Protein AF-A0A9X3YF99-F1 (afdb_monomer)

Radius of gyration: 20.3 Å; 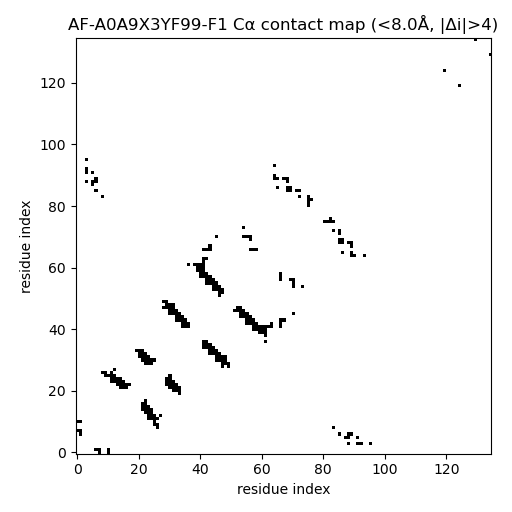Cα contacts (8 Å, |Δi|>4): 161; chains: 1; bounding box: 42×45×44 Å

pLDDT: mean 93.54, std 6.17, range [57.97, 9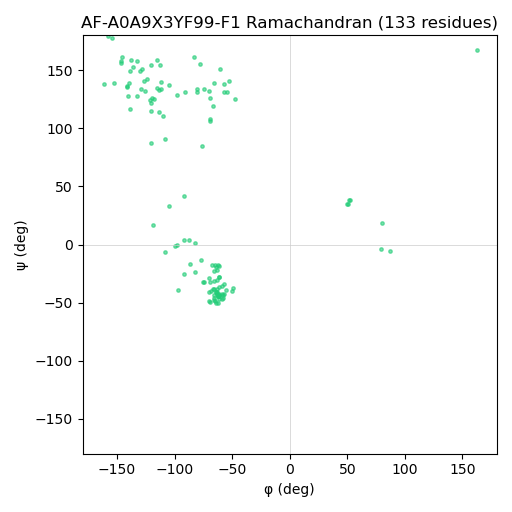8.69]

Nearest PDB structures (foldseek):
  3lgo-assembly1_A  TM=6.052E-01  e=2.379E-01  Saccharomyces cerevisiae
  2vt8-assembly2_B  TM=6.841E-01  e=1.467E+00  Homo sapiens
  6hxt-assembly1_A-2  TM=5.213E-01  e=3.532E+00  Homo sapiens
  7xr9-assembly1_B  TM=2.223E-01  e=4.833E+00  human intestinal bacterium PUE

Sequence (135 aa):
EPSVPQLAAARPNFAGYGEGWSLSDYRGQKLVWHTGGWPGMVSRVTLVPEHKLGIVVLTNQEVGAAFNAITMEALDAYLQAPATDWVAAYAAAVAKSQEKADEGWARHQAARDAKSTPSLPLARYAGGYRDAWYG

InterPro domains:
  IPR001466 Beta-lactamase-related [PF00144] (12-67)
  IPR012338 Beta-lactamase/transpeptidase-like [G3DSA:3.40.710.10] (2-85)
  IPR012338 Beta-lactamase/transpeptidase-like [SSF56601] (11-86)
  IPR050491 Beta-lactamase AmpC-like [PTHR46825] (11-128)

Mean predicted aligned error: 5.98 Å

Solvent-accessible surface area (backbone atoms only — not comparable to full-atom values): 8147 Å² total; per-residue (Å²): 130,64,94,42,72,72,44,52,82,68,59,48,92,48,78,51,74,56,100,87,29,41,36,35,32,52,92,86,42,58,37,46,29,46,74,46,79,52,97,57,25,31,36,35,42,38,33,27,72,95,74,76,41,76,48,77,38,79,44,83,41,78,52,68,50,55,49,50,21,55,50,50,49,53,48,30,65,73,68,72,45,81,90,67,67,38,62,61,29,35,48,52,45,52,54,60,62,51,73,50,41,66,62,51,49,52,50,53,62,69,69,50,67,87,82,68,68,74,96,59,62,70,75,76,76,54,73,90,75,72,43,98,86,84,88

Secondary structure (DSSP, 8-state):
--SSGGGGGG--S-EEEETTEEEEEETTEEEEEEEEEETTEEEEEEEEGGGTEEEEEE-SSS-HHHHHHHHHHHHHHHTTPPP--HHHHHHHHHHHHHTTHHHHHHHHHHHS-TT---SS-GGGT-S----TTT-

Foldseek 3Di:
DDPQVLCVQVDFPDWDDDPQWTWTDHPNFIKTKDKDDDVQWIKMWIARVVVRDIDIDIDRHRQPLVNVLVVVQVVCVVVVHDDGNSNVRSVVVVCVVVVCPVVVVVVVVVPDDPPDDPPDPPVVVDDDDDDPVPD

Organism: NCBI:txid83655

Structure (mmCIF, N/CA/C/O backbone):
data_AF-A0A9X3YF99-F1
#
_entry.id   AF-A0A9X3YF99-F1
#
loop_
_atom_site.group_PDB
_atom_site.id
_atom_site.type_symbol
_atom_site.label_atom_id
_atom_site.label_alt_id
_atom_site.label_comp_id
_atom_site.label_asym_id
_atom_site.label_entity_id
_atom_site.label_seq_id
_atom_site.pdbx_PDB_ins_code
_atom_site.Cartn_x
_atom_site.Cartn_y
_atom_site.Cartn_z
_atom_site.occupancy
_atom_site.B_iso_or_equiv
_atom_site.auth_seq_id
_atom_site.auth_comp_id
_atom_site.auth_asym_id
_atom_site.auth_atom_id
_atom_site.pdbx_PDB_model_num
ATOM 1 N N . GLU A 1 1 ? 9.795 10.510 8.481 1.00 72.12 1 GLU A N 1
ATOM 2 C CA . GLU A 1 1 ? 8.555 11.311 8.362 1.00 72.12 1 GLU A CA 1
ATOM 3 C C . GLU A 1 1 ? 8.002 11.160 6.955 1.00 72.12 1 GLU A C 1
ATOM 5 O O . GLU A 1 1 ? 8.812 10.952 6.053 1.00 72.12 1 GLU A O 1
ATOM 10 N N . PRO A 1 2 ? 6.672 11.171 6.752 1.00 81.88 2 PRO A N 1
ATOM 11 C CA . PRO A 1 2 ? 6.116 11.038 5.414 1.00 81.88 2 PRO A CA 1
ATOM 12 C C . PRO A 1 2 ? 6.497 12.251 4.567 1.00 81.88 2 PRO A C 1
ATOM 14 O O . PRO A 1 2 ? 6.456 13.389 5.025 1.00 81.88 2 PRO A O 1
ATOM 17 N N . SER A 1 3 ? 6.851 12.004 3.307 1.00 86.94 3 SER A N 1
ATOM 18 C CA . SER A 1 3 ? 7.183 13.069 2.359 1.00 86.94 3 SER A CA 1
ATOM 19 C C 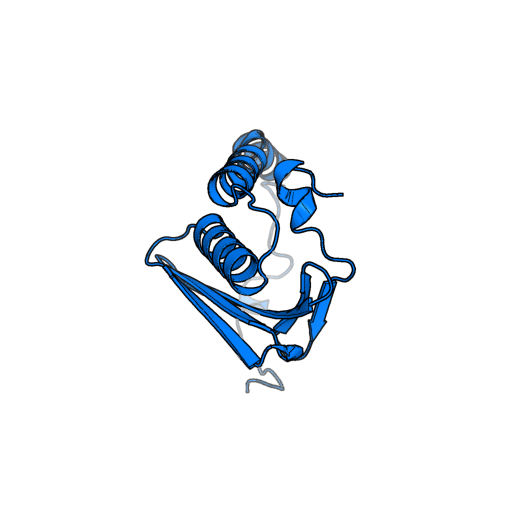. SER A 1 3 ? 5.960 13.926 1.996 1.00 86.94 3 SER A C 1
ATOM 21 O O . SER A 1 3 ? 6.123 15.031 1.485 1.00 86.94 3 SER A O 1
ATOM 23 N N . VAL A 1 4 ? 4.750 13.432 2.257 1.00 92.88 4 VAL A N 1
ATOM 24 C CA . VAL A 1 4 ? 3.466 14.112 2.055 1.00 92.88 4 VAL A CA 1
ATOM 25 C C . VAL A 1 4 ? 2.888 14.425 3.440 1.00 92.88 4 VAL A C 1
ATOM 27 O O . VAL A 1 4 ? 2.514 13.484 4.146 1.00 92.88 4 VAL A O 1
ATOM 30 N N . PRO A 1 5 ? 2.817 15.702 3.860 1.00 93.25 5 PRO A N 1
ATOM 31 C CA . PRO A 1 5 ? 2.379 16.074 5.210 1.00 93.25 5 PRO A CA 1
ATOM 32 C C . PRO A 1 5 ? 0.984 15.558 5.581 1.00 93.25 5 PRO A C 1
ATOM 34 O O . PRO A 1 5 ? 0.747 15.178 6.722 1.00 93.25 5 PRO A O 1
ATOM 37 N N . GLN A 1 6 ? 0.077 15.476 4.607 1.00 93.44 6 GLN A N 1
ATOM 38 C CA . GLN A 1 6 ? -1.295 15.001 4.786 1.00 93.44 6 GLN A CA 1
ATOM 39 C C . GLN A 1 6 ? -1.361 13.529 5.231 1.00 93.44 6 GLN A C 1
ATOM 41 O O . GLN A 1 6 ? -2.339 13.118 5.843 1.00 93.44 6 GLN A O 1
ATOM 46 N N . LEU A 1 7 ? -0.308 12.737 4.985 1.00 94.38 7 LEU A N 1
ATOM 47 C CA . LEU A 1 7 ? -0.212 11.345 5.439 1.00 94.38 7 LEU A CA 1
ATOM 48 C C . LEU A 1 7 ? 0.374 11.201 6.854 1.00 94.38 7 LEU A C 1
ATOM 50 O O . LEU A 1 7 ? 0.572 10.079 7.316 1.00 94.38 7 LEU A O 1
ATOM 54 N N . ALA A 1 8 ? 0.653 12.301 7.565 1.00 93.94 8 ALA A N 1
ATOM 55 C CA . ALA A 1 8 ? 1.217 12.259 8.917 1.00 93.94 8 ALA A CA 1
ATOM 56 C C . ALA A 1 8 ? 0.381 11.417 9.890 1.00 93.94 8 ALA A C 1
ATOM 58 O O . ALA A 1 8 ? 0.951 10.647 10.661 1.00 93.94 8 ALA A O 1
ATOM 59 N N . ALA A 1 9 ? -0.949 11.499 9.805 1.00 92.56 9 ALA A N 1
ATOM 60 C CA . ALA A 1 9 ? -1.859 10.729 10.654 1.00 92.56 9 ALA A CA 1
ATOM 61 C C . ALA A 1 9 ? -1.800 9.209 10.403 1.00 92.56 9 ALA A C 1
ATOM 63 O O . ALA A 1 9 ? -2.134 8.433 11.294 1.00 92.56 9 ALA A O 1
ATOM 64 N N . ALA A 1 10 ? -1.348 8.775 9.221 1.00 93.19 10 ALA A N 1
ATOM 65 C CA . ALA A 1 10 ? -1.166 7.363 8.876 1.00 93.19 10 ALA A CA 1
ATOM 66 C C . ALA A 1 10 ? 0.244 6.839 9.177 1.00 93.19 10 ALA A C 1
ATOM 68 O O . ALA A 1 10 ? 0.552 5.693 8.848 1.00 93.19 10 ALA A O 1
ATOM 69 N N . ARG A 1 11 ? 1.125 7.653 9.774 1.00 94.38 11 ARG A N 1
ATOM 70 C CA . ARG A 1 11 ? 2.471 7.209 10.136 1.00 94.38 11 ARG A CA 1
ATOM 71 C C . ARG A 1 11 ? 2.378 6.143 11.237 1.00 94.38 11 ARG A C 1
ATOM 73 O O . ARG A 1 11 ? 1.934 6.472 12.336 1.00 94.38 11 ARG A O 1
ATOM 80 N N . PRO A 1 12 ? 2.862 4.916 10.992 1.00 95.12 12 PRO A N 1
ATOM 81 C CA . PRO A 1 12 ? 2.893 3.905 12.031 1.00 95.12 12 PRO A CA 1
ATOM 82 C C . PRO A 1 12 ? 4.061 4.154 13.000 1.00 95.12 12 PRO A C 1
ATOM 84 O O . PRO A 1 12 ? 5.081 4.752 12.632 1.00 95.12 12 PRO A O 1
ATOM 87 N N . ASN A 1 13 ? 3.935 3.657 14.227 1.00 95.75 13 ASN A N 1
ATOM 88 C CA . ASN A 1 13 ? 5.033 3.558 15.186 1.00 95.75 13 ASN A CA 1
ATOM 89 C C . ASN A 1 13 ? 5.984 2.406 14.832 1.00 95.75 13 ASN A C 1
ATOM 91 O O . ASN A 1 13 ? 7.189 2.522 15.053 1.00 95.75 13 ASN A O 1
ATOM 95 N N . PHE A 1 14 ? 5.468 1.322 14.243 1.00 96.25 14 PHE A N 1
ATOM 96 C CA . PHE A 1 14 ? 6.275 0.226 13.706 1.00 96.25 14 PHE A CA 1
ATOM 97 C C . PHE A 1 14 ? 5.789 -0.245 12.331 1.00 96.25 14 PHE A C 1
ATOM 99 O O . PHE A 1 14 ? 4.609 -0.178 11.999 1.00 96.25 14 PHE A O 1
ATOM 106 N N . ALA A 1 15 ? 6.706 -0.786 11.533 1.00 96.31 15 ALA A N 1
ATOM 107 C CA . ALA A 1 15 ? 6.383 -1.459 10.282 1.00 96.31 15 ALA A CA 1
ATOM 108 C C . ALA A 1 15 ? 7.288 -2.684 10.114 1.00 96.31 15 ALA A C 1
ATOM 110 O O . ALA A 1 15 ? 8.488 -2.615 10.376 1.00 96.31 15 ALA A O 1
ATOM 111 N N . GLY A 1 16 ? 6.710 -3.798 9.682 1.00 97.75 16 GLY A N 1
ATOM 112 C CA . GLY A 1 16 ? 7.404 -5.060 9.471 1.00 97.75 16 GLY A CA 1
ATOM 113 C C . GLY A 1 16 ? 6.655 -5.968 8.504 1.00 97.75 16 GLY A C 1
ATOM 114 O O . GLY A 1 16 ? 5.590 -5.624 7.987 1.00 97.75 16 GLY A O 1
ATOM 115 N N . TYR A 1 17 ? 7.227 -7.139 8.256 1.00 98.12 17 TYR A N 1
ATOM 116 C CA . TYR A 1 17 ? 6.642 -8.160 7.397 1.00 98.12 17 TYR A CA 1
ATOM 117 C C . TYR A 1 17 ? 6.875 -9.536 8.019 1.00 98.12 17 TYR A C 1
ATOM 119 O O . TYR A 1 17 ? 7.957 -9.789 8.548 1.00 98.12 17 TYR A O 1
ATOM 127 N N . GLY A 1 18 ? 5.876 -10.413 7.979 1.00 96.38 18 GLY A N 1
ATOM 128 C CA . GLY A 1 18 ? 5.978 -11.758 8.542 1.00 96.38 18 GLY A CA 1
ATOM 129 C C . GLY A 1 18 ? 4.910 -12.689 7.987 1.00 96.38 18 GLY A C 1
ATOM 130 O O . GLY A 1 18 ? 3.767 -12.275 7.824 1.00 96.38 18 GLY A O 1
ATOM 131 N N . GLU A 1 19 ? 5.297 -13.929 7.677 1.00 95.81 19 GLU A N 1
ATOM 132 C CA . GLU A 1 19 ? 4.399 -14.985 7.172 1.00 95.81 19 GLU A CA 1
ATOM 133 C C . GLU A 1 19 ? 3.526 -14.558 5.975 1.00 95.81 19 GLU A C 1
ATOM 135 O O . GLU A 1 19 ? 2.368 -14.950 5.857 1.00 95.81 19 GLU A O 1
ATOM 140 N N . GLY A 1 20 ? 4.059 -13.707 5.091 1.00 96.75 20 GLY A N 1
ATOM 141 C CA . GLY A 1 20 ? 3.307 -13.198 3.940 1.00 96.75 20 GLY A CA 1
ATOM 142 C C . GLY A 1 20 ? 2.347 -12.048 4.264 1.00 96.75 20 GLY A C 1
ATOM 143 O O . GLY A 1 20 ? 1.440 -11.786 3.483 1.00 96.75 20 GLY A O 1
ATOM 144 N N . TRP A 1 21 ? 2.523 -11.355 5.392 1.00 98.38 21 TRP A N 1
ATOM 145 C CA . TRP A 1 21 ? 1.697 -10.218 5.802 1.00 98.38 21 TRP A CA 1
ATOM 146 C C . TRP A 1 21 ? 2.532 -8.990 6.126 1.00 98.38 21 TRP A C 1
ATOM 148 O O . TRP A 1 21 ? 3.564 -9.074 6.792 1.00 98.38 21 TRP A O 1
ATOM 158 N N . SER A 1 22 ? 2.028 -7.824 5.734 1.00 98.38 22 SER A N 1
ATOM 159 C CA . SER A 1 22 ? 2.483 -6.551 6.275 1.00 98.38 22 SER A CA 1
ATOM 160 C C . SER A 1 22 ? 1.936 -6.374 7.689 1.00 98.38 22 SER A C 1
ATOM 162 O O . SER A 1 22 ? 0.751 -6.588 7.953 1.00 98.38 22 SER A O 1
ATOM 164 N N . LEU A 1 23 ? 2.816 -5.964 8.598 1.00 98.44 23 LEU A N 1
ATOM 165 C CA . LEU A 1 23 ? 2.518 -5.713 10.001 1.00 98.44 23 LEU A CA 1
ATOM 166 C C . LEU A 1 23 ? 2.832 -4.251 10.303 1.00 98.44 23 LEU A C 1
ATOM 168 O O . LEU A 1 23 ? 3.944 -3.791 10.055 1.00 98.44 23 LEU A O 1
ATOM 172 N N . SER A 1 24 ? 1.872 -3.519 10.845 1.00 97.94 24 SER A N 1
ATOM 173 C CA . SER A 1 24 ? 2.071 -2.131 11.270 1.00 97.94 24 SER A CA 1
ATOM 174 C C . SER A 1 24 ? 1.078 -1.769 12.365 1.00 97.94 24 SER A C 1
ATOM 176 O O . SER A 1 24 ? 0.218 -2.580 12.701 1.00 97.94 24 SER A O 1
ATOM 178 N N . ASP A 1 25 ? 1.141 -0.556 12.900 1.00 97.19 25 ASP A N 1
ATOM 179 C CA . ASP A 1 25 ? 0.049 0.009 13.692 1.00 97.19 25 ASP A CA 1
ATOM 180 C C . ASP A 1 25 ? -0.581 1.231 13.025 1.00 97.19 25 ASP A C 1
ATOM 182 O O . ASP A 1 25 ? 0.012 1.886 12.170 1.00 97.19 25 ASP A O 1
ATOM 186 N N . TYR A 1 26 ? -1.806 1.530 13.433 1.00 96.94 26 TYR A N 1
ATOM 187 C CA . TYR A 1 26 ? -2.514 2.746 13.085 1.00 96.94 26 TYR A CA 1
ATOM 188 C C . TYR A 1 26 ? -3.249 3.255 14.318 1.00 96.94 26 TYR A C 1
ATOM 190 O O . TYR A 1 26 ? -4.104 2.561 14.867 1.00 96.94 26 TYR A O 1
ATOM 198 N N . ARG A 1 27 ? -2.873 4.450 14.793 1.00 94.06 27 ARG A N 1
ATOM 199 C CA . ARG A 1 27 ? -3.404 5.045 16.035 1.00 94.06 27 ARG A CA 1
ATOM 200 C C . ARG A 1 27 ? -3.311 4.086 17.238 1.00 94.06 27 ARG A C 1
ATOM 202 O O . ARG A 1 27 ? -4.221 4.009 18.058 1.00 94.06 27 ARG A O 1
ATOM 209 N N . GLY A 1 28 ? -2.211 3.333 17.320 1.00 94.50 28 GLY A N 1
ATOM 210 C CA . GLY A 1 28 ? -1.967 2.349 18.378 1.00 94.50 28 GLY A CA 1
ATOM 211 C C . GLY A 1 28 ? -2.685 1.006 18.202 1.00 94.50 28 GLY A C 1
ATOM 212 O O . GLY A 1 28 ? -2.443 0.104 18.997 1.00 94.50 28 GLY A O 1
ATOM 213 N N . GLN A 1 29 ? -3.519 0.841 17.169 1.00 96.69 29 GLN A N 1
ATOM 214 C CA . GLN A 1 29 ? -4.157 -0.437 16.841 1.00 96.69 29 GLN A CA 1
ATOM 215 C C . GLN A 1 29 ? -3.293 -1.232 15.871 1.00 96.69 29 GLN A C 1
ATOM 217 O O . GLN A 1 29 ? -2.850 -0.700 14.851 1.00 96.69 29 GLN A O 1
ATOM 222 N N . LYS A 1 30 ? -3.062 -2.512 16.163 1.00 97.69 30 LYS A N 1
ATOM 223 C CA . LYS A 1 30 ? -2.274 -3.380 15.292 1.00 97.69 30 LYS A CA 1
ATOM 224 C C . LYS A 1 30 ? -3.046 -3.672 14.007 1.00 97.69 30 LYS A C 1
ATOM 226 O O . LYS A 1 30 ? -4.205 -4.075 14.029 1.00 97.69 30 LYS A O 1
ATOM 231 N N . LEU A 1 31 ? -2.361 -3.526 12.881 1.00 98.38 31 LEU A N 1
ATOM 232 C CA . LEU A 1 31 ? -2.841 -3.890 11.559 1.00 98.38 31 LEU A CA 1
ATOM 233 C C . LEU A 1 31 ? -2.048 -5.083 11.022 1.00 98.38 31 LEU A C 1
ATOM 235 O O . LEU A 1 31 ? -0.815 -5.094 11.046 1.00 98.38 31 LEU A O 1
ATOM 239 N N . VAL A 1 32 ? -2.770 -6.057 10.473 1.00 98.56 32 VAL A N 1
ATOM 240 C CA . VAL A 1 32 ? -2.222 -7.165 9.679 1.00 98.56 32 VAL A CA 1
ATOM 241 C C . VAL A 1 32 ? -2.863 -7.089 8.303 1.00 98.56 32 VAL A C 1
ATOM 243 O O . VAL A 1 32 ? -4.081 -7.201 8.188 1.00 98.56 32 VAL A O 1
ATOM 246 N N . TRP A 1 33 ? -2.090 -6.826 7.256 1.00 98.44 33 TRP A N 1
ATOM 247 C CA . TRP A 1 33 ? -2.663 -6.522 5.947 1.00 98.44 33 TRP A CA 1
ATOM 248 C C . TRP A 1 33 ? -1.809 -7.031 4.795 1.00 98.44 33 TRP A C 1
ATOM 250 O O . TRP A 1 33 ? -0.617 -7.284 4.939 1.00 98.44 33 TRP A O 1
ATOM 260 N N . HIS A 1 34 ? -2.438 -7.200 3.640 1.00 98.38 34 HIS A N 1
ATOM 261 C CA . HIS A 1 34 ? -1.753 -7.546 2.403 1.00 98.38 34 HIS A CA 1
ATOM 262 C C . HIS A 1 34 ? -2.470 -6.904 1.220 1.00 98.38 34 HIS A C 1
ATOM 264 O O . HIS A 1 34 ? -3.663 -6.590 1.287 1.00 98.38 34 HIS A O 1
ATOM 270 N N . THR A 1 35 ? -1.733 -6.701 0.134 1.00 97.75 35 THR A N 1
ATOM 271 C CA . THR A 1 35 ? -2.278 -6.168 -1.119 1.00 97.75 35 THR A CA 1
ATOM 272 C C . THR A 1 35 ? -2.246 -7.231 -2.207 1.00 97.75 35 THR A C 1
ATOM 274 O O . THR A 1 35 ? -1.461 -8.174 -2.147 1.00 97.75 35 THR A O 1
ATOM 277 N N . GLY A 1 36 ? -3.133 -7.111 -3.183 1.00 96.38 36 GLY A N 1
ATOM 278 C CA . GLY A 1 36 ? -3.136 -7.928 -4.388 1.00 96.38 36 GLY A CA 1
ATOM 279 C C . GLY A 1 36 ? -3.079 -7.024 -5.607 1.00 96.38 36 GLY A C 1
ATOM 280 O O . GLY A 1 36 ? -3.685 -5.952 -5.613 1.00 96.38 36 GLY A O 1
ATOM 281 N N . GLY A 1 37 ? -2.347 -7.449 -6.630 1.00 95.12 37 GLY A N 1
ATOM 282 C CA . GLY A 1 37 ? -2.253 -6.732 -7.893 1.00 95.12 37 GLY A CA 1
ATOM 283 C C . GLY A 1 37 ? -2.258 -7.704 -9.059 1.00 95.12 37 GLY A C 1
ATOM 284 O O . GLY A 1 37 ? -1.471 -8.647 -9.090 1.00 95.12 37 GLY A O 1
ATOM 285 N N . TRP A 1 38 ? -3.150 -7.457 -10.009 1.00 91.94 38 TRP A N 1
ATOM 286 C CA . TRP A 1 38 ? -3.180 -8.098 -11.317 1.00 91.94 38 TRP A CA 1
ATOM 287 C C . TRP A 1 38 ? -3.518 -7.025 -12.358 1.00 91.94 38 TRP A C 1
ATOM 289 O O . TRP A 1 38 ? -4.228 -6.082 -12.008 1.00 91.94 38 TRP A O 1
ATOM 299 N N . PRO A 1 39 ? -3.052 -7.114 -13.615 1.00 91.94 39 PRO A N 1
ATOM 300 C CA . PRO A 1 39 ? -3.428 -6.135 -14.629 1.00 91.94 39 PRO A CA 1
ATOM 301 C C . PRO A 1 39 ? -4.944 -5.872 -14.663 1.00 91.94 39 PRO A C 1
ATOM 303 O O . PRO A 1 39 ? -5.754 -6.797 -14.762 1.00 91.94 39 PRO A O 1
ATOM 306 N N . GLY A 1 40 ? -5.321 -4.604 -14.528 1.00 91.56 40 GLY A N 1
ATOM 307 C CA . GLY A 1 40 ? -6.689 -4.101 -14.447 1.00 91.56 40 GLY A CA 1
ATOM 308 C C . GLY A 1 40 ? -7.318 -4.078 -13.048 1.00 91.56 40 GLY A C 1
ATOM 309 O O . GLY A 1 40 ? -8.432 -3.576 -12.916 1.00 91.56 40 GLY A O 1
ATOM 310 N N . MET A 1 41 ? -6.666 -4.597 -12.002 1.00 94.50 41 MET A N 1
ATOM 311 C CA . MET A 1 41 ? -7.252 -4.668 -10.659 1.00 94.50 41 MET A CA 1
ATOM 312 C C . MET A 1 41 ? -6.223 -4.652 -9.526 1.00 94.50 41 MET A C 1
ATOM 314 O O . MET A 1 41 ? -5.209 -5.350 -9.544 1.00 94.50 41 MET A O 1
ATOM 318 N N . VAL A 1 42 ? -6.543 -3.919 -8.464 1.00 96.81 42 VAL A N 1
ATOM 319 C CA . VAL A 1 42 ? -5.815 -4.006 -7.197 1.00 96.81 42 VAL A CA 1
ATOM 320 C C . VAL A 1 42 ? -6.765 -4.221 -6.026 1.00 96.81 42 VAL A C 1
ATOM 322 O O . VAL A 1 42 ? -7.930 -3.812 -6.046 1.00 96.81 42 VAL A O 1
ATOM 325 N N . SER A 1 43 ? -6.266 -4.880 -4.990 1.00 97.12 43 SER A N 1
ATOM 326 C CA . SER A 1 43 ? -7.023 -5.208 -3.789 1.00 97.12 43 SER A CA 1
ATOM 327 C C . SER A 1 43 ? -6.203 -4.993 -2.526 1.00 97.12 43 SER A C 1
ATOM 329 O O . SER A 1 43 ? -4.969 -4.985 -2.539 1.00 97.12 43 SER A O 1
ATOM 331 N N . ARG A 1 44 ? -6.908 -4.840 -1.408 1.00 98.06 44 ARG A N 1
ATOM 332 C CA . ARG A 1 44 ? -6.320 -4.826 -0.073 1.00 98.06 44 ARG A CA 1
ATOM 333 C C . ARG A 1 44 ? -7.224 -5.550 0.909 1.00 98.06 44 ARG A C 1
ATOM 335 O O . ARG A 1 44 ? -8.426 -5.305 0.947 1.00 98.06 44 ARG A O 1
ATOM 342 N N . V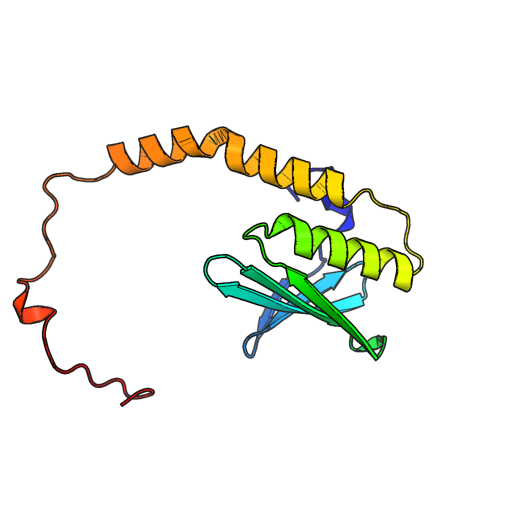AL A 1 45 ? -6.619 -6.388 1.741 1.00 98.56 45 VAL A N 1
ATOM 343 C CA . VAL A 1 45 ? -7.229 -6.935 2.954 1.00 98.56 45 VAL A CA 1
ATOM 344 C C . VAL A 1 45 ? -6.483 -6.380 4.161 1.00 98.56 45 VAL A C 1
ATOM 346 O O . VAL A 1 45 ? -5.254 -6.365 4.175 1.00 98.56 45 VAL A O 1
ATOM 349 N N . THR A 1 46 ? -7.220 -5.900 5.160 1.00 98.69 46 THR A N 1
ATOM 350 C CA . THR A 1 46 ? -6.686 -5.370 6.419 1.00 98.69 46 THR A CA 1
ATOM 351 C C . THR A 1 46 ? -7.454 -5.969 7.585 1.00 98.69 46 THR A C 1
ATOM 353 O O . THR A 1 46 ? -8.677 -5.895 7.625 1.00 98.69 46 THR A O 1
ATOM 356 N N . LEU A 1 47 ? -6.738 -6.539 8.544 1.00 98.62 47 LEU A N 1
ATOM 357 C CA . LEU A 1 47 ? -7.276 -7.093 9.778 1.00 98.62 47 LEU A CA 1
ATOM 358 C C . LEU A 1 47 ? -6.826 -6.228 10.955 1.00 98.62 47 LEU A C 1
ATOM 360 O O . LEU A 1 47 ? -5.663 -5.821 11.014 1.00 98.62 47 LEU A O 1
ATOM 364 N N . VAL A 1 48 ? -7.739 -6.002 11.897 1.00 98.31 48 VAL A N 1
ATOM 365 C CA . VAL A 1 48 ? -7.491 -5.334 13.181 1.00 98.31 48 VAL A CA 1
ATOM 366 C C . VAL A 1 48 ? -7.857 -6.326 14.294 1.00 98.31 48 VAL A C 1
ATOM 368 O O . VAL A 1 48 ? -9.022 -6.381 14.708 1.00 98.31 48 VAL A O 1
ATOM 371 N N . PRO A 1 49 ? -6.914 -7.191 14.721 1.00 97.81 49 PRO A N 1
ATOM 372 C CA . PRO A 1 49 ? -7.209 -8.336 15.584 1.00 97.81 49 PRO A CA 1
ATOM 373 C C . PRO A 1 49 ? -7.892 -7.965 16.903 1.00 97.81 49 PRO A C 1
ATOM 375 O O . PRO A 1 49 ? -8.870 -8.605 17.291 1.00 97.81 49 PRO A O 1
ATOM 378 N N . GLU A 1 50 ? -7.425 -6.901 17.556 1.00 97.38 50 GLU A N 1
ATOM 379 C CA . GLU A 1 50 ? -7.929 -6.397 18.839 1.00 97.38 50 GLU A CA 1
ATOM 380 C C . GLU A 1 50 ? -9.403 -5.979 18.750 1.00 97.38 50 GLU A C 1
ATOM 382 O O . GLU A 1 50 ? -10.151 -6.094 19.719 1.00 97.38 50 GLU A O 1
ATOM 387 N N . HIS A 1 51 ? -9.839 -5.568 17.559 1.00 97.25 51 HIS A N 1
ATOM 388 C CA . HIS A 1 51 ? -11.207 -5.153 17.276 1.00 97.25 51 HIS A CA 1
ATOM 389 C C . HIS A 1 51 ? -12.057 -6.237 16.606 1.00 97.25 51 HIS A C 1
ATOM 391 O O . HIS A 1 51 ? -13.230 -5.986 16.333 1.00 97.25 51 HIS A O 1
ATOM 397 N N . LYS A 1 52 ? -11.493 -7.423 16.321 1.00 97.62 52 LYS A N 1
ATOM 398 C CA . LYS A 1 52 ? -12.134 -8.476 15.508 1.00 97.62 52 LYS A CA 1
ATOM 399 C C . LYS A 1 52 ? -12.698 -7.932 14.184 1.00 97.62 52 LYS A C 1
ATOM 401 O O . LYS A 1 52 ? -13.738 -8.385 13.711 1.00 97.62 52 LYS A O 1
ATOM 406 N N . LEU A 1 53 ? -12.010 -6.951 13.599 1.00 98.12 53 LEU A N 1
ATOM 407 C CA . LEU A 1 53 ? -12.427 -6.256 12.384 1.00 98.12 53 LEU A CA 1
ATOM 4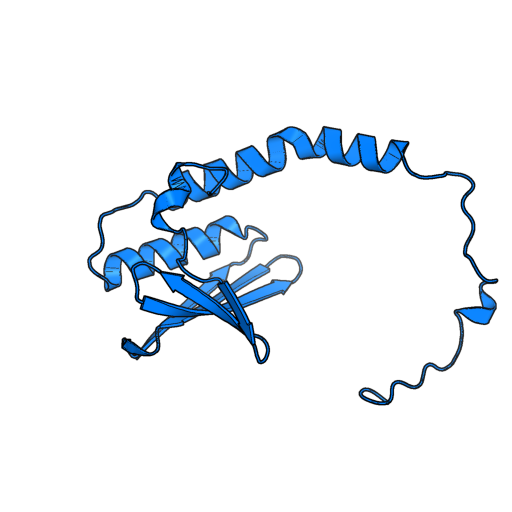08 C C . LEU A 1 53 ? -11.603 -6.736 11.188 1.00 98.12 53 LEU A C 1
ATOM 410 O O . LEU A 1 53 ? -10.381 -6.861 11.271 1.00 98.12 53 LEU A O 1
ATOM 414 N N . GLY A 1 54 ? -12.280 -6.946 10.060 1.00 98.25 54 GLY A N 1
ATOM 415 C CA . GLY A 1 54 ? -11.664 -7.140 8.753 1.00 98.25 54 GLY A CA 1
ATOM 416 C C . GLY A 1 54 ? -12.236 -6.148 7.745 1.00 98.25 54 GLY A C 1
ATOM 417 O O . GLY A 1 54 ? -13.450 -5.992 7.650 1.00 98.25 54 GLY A O 1
ATOM 418 N N . ILE A 1 55 ? -11.361 -5.492 6.990 1.00 98.50 55 ILE A N 1
ATOM 419 C CA . ILE A 1 55 ? -11.701 -4.581 5.897 1.00 98.50 55 ILE A CA 1
ATOM 420 C C . ILE A 1 55 ? -11.123 -5.167 4.612 1.00 98.50 55 ILE A C 1
ATOM 422 O O . ILE A 1 55 ? -9.920 -5.421 4.527 1.00 98.50 55 ILE A O 1
ATOM 426 N N . VAL A 1 56 ? -11.971 -5.362 3.605 1.00 98.38 56 VAL A N 1
ATOM 427 C CA . VAL A 1 56 ? -11.566 -5.816 2.271 1.00 98.38 56 VAL A CA 1
ATOM 428 C C . VAL A 1 56 ? -11.999 -4.772 1.257 1.00 98.38 56 VAL A C 1
ATOM 430 O O . VAL A 1 56 ? -13.176 -4.431 1.181 1.00 98.38 56 VAL A O 1
ATOM 433 N N . VAL A 1 57 ? -11.048 -4.280 0.468 1.00 98.12 57 VAL A N 1
ATOM 434 C CA . VAL A 1 57 ? -11.303 -3.338 -0.622 1.00 98.12 57 VAL A CA 1
ATOM 435 C C . VAL A 1 57 ? -10.841 -3.968 -1.925 1.00 98.12 57 VAL A C 1
ATOM 437 O O . VAL A 1 57 ? -9.674 -4.332 -2.071 1.00 98.12 57 VAL A O 1
ATOM 440 N N . LEU A 1 58 ? -11.769 -4.099 -2.868 1.00 96.94 58 LEU A N 1
ATOM 441 C CA . LEU A 1 58 ? -11.532 -4.630 -4.206 1.00 96.94 58 LEU A CA 1
ATOM 442 C C . LEU A 1 58 ? -11.791 -3.517 -5.216 1.00 96.94 58 LEU A C 1
ATOM 444 O O . LEU A 1 58 ? -12.791 -2.808 -5.109 1.00 96.94 58 LEU A O 1
ATOM 448 N N . THR A 1 59 ? -10.904 -3.366 -6.192 1.00 95.44 59 THR A N 1
ATOM 449 C CA . THR A 1 59 ? -11.047 -2.358 -7.244 1.00 95.44 59 THR A CA 1
ATOM 450 C C . THR A 1 59 ? -10.860 -2.994 -8.616 1.00 95.44 59 THR A C 1
ATOM 452 O O . THR A 1 59 ? -10.119 -3.962 -8.767 1.00 95.44 59 THR A O 1
ATOM 455 N N . ASN A 1 60 ? -11.531 -2.440 -9.623 1.00 94.12 60 ASN A N 1
ATOM 456 C CA . ASN A 1 60 ? -11.426 -2.821 -11.034 1.00 94.12 60 ASN A CA 1
ATOM 457 C C . ASN A 1 60 ? -10.615 -1.789 -11.843 1.00 94.12 60 ASN A C 1
ATOM 459 O O . ASN A 1 60 ? -10.939 -1.499 -12.996 1.00 94.12 60 ASN A O 1
ATOM 463 N N . GLN A 1 61 ? -9.622 -1.177 -11.196 1.00 90.38 61 GLN A N 1
ATOM 464 C CA . GLN A 1 61 ? -8.663 -0.228 -11.760 1.00 90.38 61 GLN A CA 1
ATOM 465 C C . GLN A 1 61 ? -7.309 -0.426 -11.068 1.00 90.38 61 GLN A C 1
ATOM 467 O O . GLN A 1 61 ? -7.252 -0.970 -9.970 1.00 90.38 61 GLN A O 1
ATOM 472 N N . GLU A 1 62 ? -6.218 0.056 -11.661 1.00 90.44 62 GLU A N 1
ATOM 473 C CA . GLU A 1 62 ? -4.853 -0.095 -11.124 1.00 90.44 62 GLU A CA 1
ATOM 474 C C . GLU A 1 62 ? -4.426 1.076 -10.219 1.00 90.44 62 GLU A C 1
ATOM 476 O O . GLU A 1 62 ? -3.305 1.579 -10.289 1.00 90.44 62 GLU A O 1
ATOM 481 N N . VAL A 1 63 ? -5.324 1.556 -9.353 1.00 89.81 63 VAL A N 1
ATOM 482 C CA . VAL A 1 63 ? -5.062 2.740 -8.517 1.00 89.81 63 VAL A CA 1
ATOM 483 C C . VAL A 1 63 ? -4.876 2.341 -7.059 1.00 89.81 63 VAL A C 1
ATOM 485 O O . VAL A 1 63 ? -5.818 2.326 -6.267 1.00 89.81 63 VAL A O 1
ATOM 488 N N . GLY A 1 64 ? -3.627 2.070 -6.668 1.00 90.19 64 GLY A N 1
ATOM 489 C CA . GLY A 1 64 ? -3.311 1.665 -5.294 1.00 90.19 64 GLY A CA 1
ATOM 490 C C . GLY A 1 64 ? -3.655 2.715 -4.229 1.00 90.19 64 GLY A C 1
ATOM 491 O O . GLY A 1 64 ? -4.003 2.386 -3.097 1.00 90.19 64 GLY A O 1
ATOM 492 N N . ALA A 1 65 ? -3.632 3.996 -4.597 1.00 94.94 65 ALA A N 1
ATOM 493 C CA . ALA A 1 65 ? -4.071 5.094 -3.738 1.00 94.94 65 ALA A CA 1
ATOM 494 C C . ALA A 1 65 ? -5.540 4.957 -3.296 1.00 94.94 65 ALA A C 1
ATOM 496 O O . ALA A 1 65 ? -5.863 5.266 -2.151 1.00 94.94 65 ALA A O 1
ATOM 497 N N . ALA A 1 66 ? -6.412 4.435 -4.165 1.00 95.31 66 ALA A N 1
ATOM 498 C CA . ALA A 1 66 ? -7.842 4.338 -3.897 1.00 95.31 66 ALA A CA 1
ATOM 499 C C . ALA A 1 66 ? -8.149 3.318 -2.795 1.00 95.31 66 ALA A C 1
ATOM 501 O O . ALA A 1 66 ? -8.824 3.656 -1.822 1.00 95.31 66 ALA A O 1
ATOM 502 N N . PHE A 1 67 ? -7.606 2.094 -2.888 1.00 96.06 67 PHE A N 1
ATOM 503 C CA . PHE A 1 67 ? -7.849 1.096 -1.840 1.00 96.06 67 PHE A CA 1
ATOM 504 C C . PHE A 1 67 ? -7.273 1.537 -0.494 1.00 96.06 67 PHE A C 1
ATOM 506 O O . PHE A 1 67 ? -7.821 1.189 0.551 1.00 96.06 67 PHE A O 1
ATOM 513 N N . ASN A 1 68 ? -6.183 2.311 -0.498 1.00 96.88 68 ASN A N 1
ATOM 514 C CA . ASN A 1 68 ? -5.594 2.825 0.728 1.00 96.88 68 ASN A CA 1
ATOM 515 C C . ASN A 1 68 ? -6.490 3.888 1.367 1.00 96.88 68 ASN A C 1
ATOM 517 O O . ASN A 1 68 ? -6.802 3.762 2.548 1.00 96.88 68 ASN A O 1
ATOM 521 N N . ALA A 1 69 ? -6.951 4.871 0.588 1.00 97.38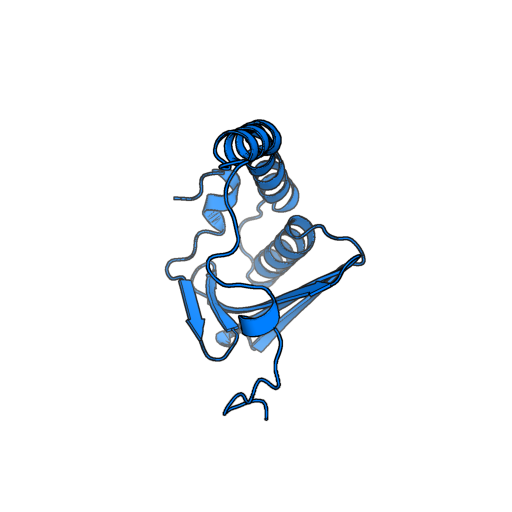 69 ALA A N 1
ATOM 522 C CA . ALA A 1 69 ? -7.830 5.928 1.079 1.00 97.38 69 ALA A CA 1
ATOM 523 C C . ALA A 1 69 ? -9.129 5.363 1.672 1.00 97.38 69 ALA A C 1
ATOM 525 O O . ALA A 1 69 ? -9.477 5.692 2.801 1.00 97.38 69 ALA A O 1
ATOM 526 N N . ILE A 1 70 ? -9.781 4.435 0.962 1.00 97.19 70 ILE A N 1
ATOM 527 C CA . ILE A 1 70 ? -11.004 3.764 1.432 1.00 97.19 70 ILE A CA 1
ATOM 528 C C . ILE A 1 70 ? -10.741 2.976 2.722 1.00 97.19 70 ILE A C 1
ATOM 530 O O . ILE A 1 70 ? -11.546 3.021 3.649 1.00 97.19 70 ILE A O 1
ATOM 534 N N . THR A 1 71 ? -9.611 2.262 2.805 1.00 97.94 71 THR A N 1
ATOM 535 C CA . THR A 1 71 ? -9.260 1.509 4.020 1.00 97.94 71 THR A CA 1
ATOM 536 C C . THR A 1 71 ? -9.071 2.443 5.214 1.00 97.94 71 THR A C 1
ATOM 538 O O . THR A 1 71 ? -9.555 2.133 6.299 1.00 97.94 71 THR A O 1
ATOM 541 N N . MET A 1 72 ? -8.369 3.566 5.035 1.00 97.56 72 MET A N 1
ATOM 542 C CA . MET A 1 72 ? -8.120 4.510 6.128 1.00 97.56 72 MET A CA 1
ATOM 543 C C . MET A 1 72 ? -9.403 5.222 6.566 1.00 97.56 72 MET A C 1
ATOM 545 O O . MET A 1 72 ? -9.637 5.330 7.763 1.00 97.56 72 MET A O 1
ATOM 549 N N . GLU A 1 73 ? -10.268 5.608 5.625 1.00 97.50 73 GLU A N 1
ATOM 550 C CA . GLU A 1 73 ? -11.589 6.178 5.921 1.00 97.50 73 GLU A CA 1
ATOM 551 C C . GLU A 1 73 ? -12.438 5.209 6.759 1.00 97.50 73 GLU A C 1
ATOM 553 O O . GLU A 1 73 ? -13.002 5.581 7.786 1.00 97.50 73 GLU A O 1
ATOM 558 N N . ALA A 1 74 ? -12.471 3.930 6.368 1.00 97.38 74 ALA A N 1
ATOM 559 C CA . ALA A 1 74 ? -13.187 2.899 7.113 1.00 97.38 74 ALA A CA 1
ATOM 560 C C . ALA A 1 74 ? -12.606 2.680 8.523 1.00 97.38 74 ALA A C 1
ATOM 562 O O . ALA A 1 74 ? -13.365 2.481 9.473 1.00 97.38 74 ALA A O 1
ATOM 563 N N . LEU A 1 75 ? -11.277 2.732 8.676 1.00 97.38 75 LEU A N 1
ATOM 564 C CA . LEU A 1 75 ? -10.625 2.658 9.987 1.00 97.38 75 LEU A CA 1
ATOM 565 C C . LEU A 1 75 ? -10.951 3.875 10.854 1.00 97.38 75 LEU A C 1
ATOM 567 O O . LEU A 1 75 ? -11.293 3.691 12.019 1.00 97.38 75 LEU A O 1
ATOM 571 N N . ASP A 1 76 ? -10.874 5.094 10.314 1.00 97.00 76 ASP A N 1
ATOM 572 C CA . ASP A 1 76 ? -11.180 6.313 11.068 1.00 97.00 76 ASP A CA 1
ATOM 573 C C . ASP A 1 76 ? -12.643 6.318 11.535 1.00 97.00 76 ASP A C 1
ATOM 575 O O . ASP A 1 76 ? -12.912 6.573 12.712 1.00 97.00 76 ASP A O 1
ATOM 579 N N . ALA A 1 77 ? -13.581 5.950 10.655 1.00 96.31 77 ALA A N 1
ATOM 580 C CA . ALA A 1 77 ? -14.998 5.844 10.990 1.00 96.31 77 ALA A CA 1
ATOM 581 C C . ALA A 1 77 ? -15.263 4.796 12.085 1.00 96.31 77 ALA A C 1
ATOM 583 O O . ALA A 1 77 ? -16.013 5.058 13.026 1.00 96.31 77 ALA A O 1
ATOM 584 N N . TYR A 1 78 ? -14.631 3.620 11.995 1.00 96.62 78 TYR A N 1
ATOM 585 C CA . TYR A 1 78 ? -14.812 2.546 12.976 1.00 96.62 78 TYR A CA 1
ATOM 586 C C . TYR A 1 78 ? -14.177 2.872 14.336 1.00 96.62 78 TYR A C 1
ATOM 588 O O . TYR A 1 78 ? -14.764 2.595 15.380 1.00 96.62 78 TYR A O 1
ATOM 596 N N . LEU A 1 79 ? -12.983 3.470 14.334 1.00 95.25 79 LEU A N 1
ATOM 597 C CA . LEU A 1 79 ? -12.239 3.831 15.545 1.00 95.25 79 LEU A CA 1
ATOM 598 C C . LEU A 1 79 ? -12.694 5.165 16.156 1.00 95.25 79 LEU A C 1
ATOM 600 O O . LEU A 1 79 ? -12.121 5.589 17.158 1.00 95.25 79 LEU A O 1
ATOM 604 N N . GLN A 1 80 ? -13.699 5.824 15.564 1.00 95.69 80 GLN A N 1
ATOM 605 C CA . GLN A 1 80 ? -14.173 7.158 15.956 1.00 95.69 80 GLN A CA 1
ATOM 606 C C . GLN A 1 80 ? -13.034 8.183 16.028 1.00 95.69 80 GLN A C 1
ATOM 608 O O . GLN A 1 80 ? -12.962 9.027 16.923 1.00 95.69 80 GLN A O 1
ATOM 613 N N . ALA A 1 81 ? -12.102 8.071 15.092 1.00 95.06 81 ALA A N 1
ATOM 614 C CA . ALA A 1 81 ? -10.927 8.906 15.050 1.00 95.06 81 ALA A CA 1
ATOM 615 C C . ALA A 1 81 ? -11.214 10.260 14.366 1.00 95.06 81 ALA A C 1
ATOM 617 O O . ALA A 1 81 ? -12.201 10.400 13.642 1.00 95.06 81 ALA A O 1
ATOM 618 N N . PRO A 1 82 ? -10.362 11.283 14.582 1.00 94.12 82 PRO A N 1
ATOM 619 C CA . PRO A 1 82 ? -10.492 12.569 13.905 1.00 94.12 82 PRO A CA 1
ATOM 620 C C . PRO A 1 82 ? -10.524 12.424 12.383 1.00 94.12 82 PRO A C 1
ATOM 622 O O . PRO A 1 82 ? -9.638 11.784 11.812 1.00 94.12 82 PRO A O 1
ATOM 625 N N . ALA A 1 83 ? -11.504 13.077 11.752 1.00 90.56 83 ALA A N 1
ATOM 626 C CA . ALA A 1 83 ? -11.684 13.056 10.307 1.00 90.56 83 ALA A CA 1
ATOM 627 C C . ALA A 1 83 ? -10.425 13.545 9.577 1.00 90.56 83 ALA A C 1
ATOM 629 O O . ALA A 1 83 ? -9.876 14.605 9.890 1.00 90.56 83 ALA A O 1
ATOM 630 N N . THR A 1 84 ? -9.998 12.770 8.584 1.00 95.56 84 THR A N 1
ATOM 631 C CA . THR A 1 84 ? -8.875 13.081 7.699 1.00 95.56 84 THR A CA 1
ATOM 632 C C . THR A 1 84 ? -9.348 12.905 6.263 1.00 95.56 84 THR A C 1
ATOM 634 O O . THR A 1 84 ? -9.957 11.893 5.941 1.00 95.56 84 THR A O 1
ATOM 637 N N . ASP A 1 85 ? -9.055 13.860 5.379 1.00 97.12 85 ASP A N 1
ATOM 638 C CA . ASP A 1 85 ? -9.351 13.696 3.952 1.00 97.12 85 ASP A CA 1
ATOM 639 C C . ASP A 1 85 ? -8.325 12.749 3.310 1.00 97.12 85 ASP A C 1
ATOM 641 O O . ASP A 1 85 ? -7.295 13.163 2.763 1.00 97.12 85 ASP A O 1
ATOM 645 N N . TRP A 1 86 ? -8.587 11.446 3.422 1.00 97.69 86 TRP A N 1
ATOM 646 C CA . TRP A 1 86 ? -7.701 10.414 2.894 1.00 97.69 86 TRP A CA 1
ATOM 647 C C . TRP A 1 86 ? -7.619 10.434 1.372 1.00 97.69 86 TRP A C 1
ATOM 649 O O . TRP A 1 86 ? -6.563 10.125 0.817 1.00 97.69 86 TRP A O 1
ATOM 659 N N . VAL A 1 87 ? -8.691 10.832 0.686 1.00 96.88 8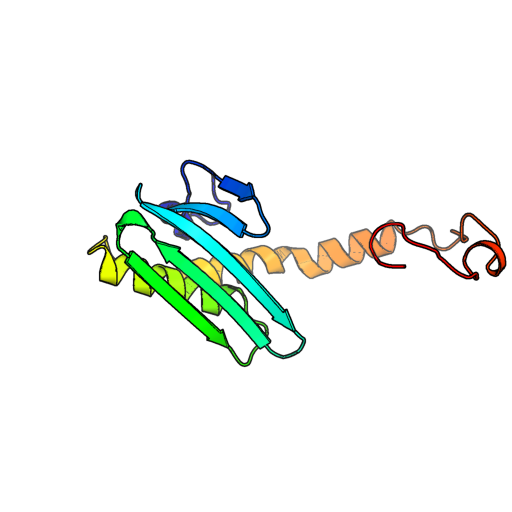7 VAL A N 1
ATOM 660 C CA . VAL A 1 87 ? -8.692 10.943 -0.775 1.00 96.88 87 VAL A CA 1
ATOM 661 C C . VAL A 1 87 ? -7.705 12.023 -1.206 1.00 96.88 87 VAL A C 1
ATOM 663 O O . VAL A 1 87 ? -6.822 11.744 -2.020 1.00 96.88 87 VAL A O 1
ATOM 666 N N . ALA A 1 88 ? -7.778 13.218 -0.616 1.00 97.25 88 ALA A N 1
ATOM 667 C CA . ALA A 1 88 ? -6.834 14.293 -0.903 1.00 97.25 88 ALA A CA 1
ATOM 668 C C . ALA A 1 88 ? -5.399 13.928 -0.489 1.00 97.25 88 ALA A C 1
ATOM 670 O O . ALA A 1 88 ? -4.455 14.197 -1.236 1.00 97.25 88 ALA A O 1
ATOM 671 N N . ALA A 1 89 ? -5.216 13.277 0.665 1.00 97.31 89 ALA A N 1
ATOM 672 C CA . ALA A 1 89 ? -3.896 12.876 1.147 1.00 97.31 89 ALA A CA 1
ATOM 673 C C . ALA A 1 89 ? -3.199 11.891 0.192 1.00 97.31 89 ALA A C 1
ATOM 675 O O . ALA A 1 89 ? -2.031 12.079 -0.163 1.00 97.31 89 ALA A O 1
ATOM 676 N N . TYR A 1 90 ? -3.915 10.862 -0.270 1.00 96.69 90 TYR A N 1
ATOM 677 C CA . TYR A 1 90 ? -3.371 9.895 -1.221 1.00 96.69 90 TYR A CA 1
ATOM 678 C C . TYR A 1 90 ? -3.268 10.457 -2.645 1.00 96.69 90 TYR A C 1
ATOM 680 O O . TYR A 1 90 ? -2.313 10.120 -3.344 1.00 96.69 90 TYR A O 1
ATOM 688 N N . ALA A 1 91 ? -4.160 11.357 -3.068 1.00 96.12 91 ALA A N 1
ATOM 689 C CA . ALA A 1 91 ? -4.018 12.073 -4.337 1.00 96.12 91 ALA 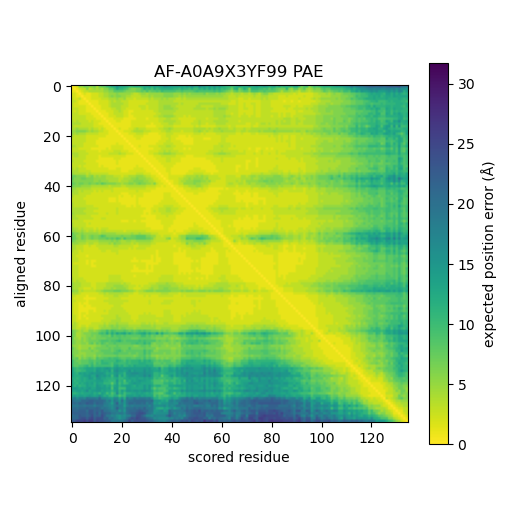A CA 1
ATOM 690 C C . ALA A 1 91 ? -2.742 12.932 -4.363 1.00 96.12 91 ALA A C 1
ATOM 692 O O . ALA A 1 91 ? -1.982 12.881 -5.330 1.00 96.12 91 ALA A O 1
ATOM 693 N N . ALA A 1 92 ? -2.444 13.649 -3.273 1.00 96.12 92 ALA A N 1
ATOM 694 C CA . ALA A 1 92 ? -1.199 14.403 -3.130 1.00 96.12 92 ALA A CA 1
ATOM 695 C C . ALA A 1 92 ? 0.037 13.488 -3.175 1.00 96.12 92 ALA A C 1
ATOM 697 O O . ALA A 1 92 ? 1.058 13.851 -3.760 1.00 96.12 92 ALA A O 1
ATOM 698 N N . ALA A 1 93 ? -0.053 12.281 -2.607 1.00 94.50 93 ALA A N 1
ATOM 699 C CA . ALA A 1 93 ? 1.018 11.292 -2.691 1.00 94.50 93 ALA A CA 1
ATOM 700 C C . ALA A 1 93 ? 1.253 10.765 -4.110 1.00 94.50 93 ALA A C 1
ATOM 702 O O . ALA A 1 93 ? 2.409 10.603 -4.501 1.00 94.50 93 ALA A O 1
ATOM 703 N N . VAL A 1 94 ? 0.189 10.553 -4.889 1.00 94.00 94 VAL A N 1
ATOM 704 C CA . VAL A 1 94 ? 0.294 10.186 -6.310 1.00 94.00 94 VAL A CA 1
ATOM 705 C C . VAL A 1 94 ? 0.908 11.324 -7.123 1.00 94.00 94 VAL A C 1
ATOM 707 O O . VAL A 1 94 ? 1.862 11.098 -7.859 1.00 94.00 94 VAL A O 1
ATOM 710 N N . ALA A 1 95 ? 0.431 12.558 -6.948 1.00 94.31 95 ALA A N 1
ATOM 711 C CA . ALA A 1 95 ? 0.992 13.713 -7.645 1.00 94.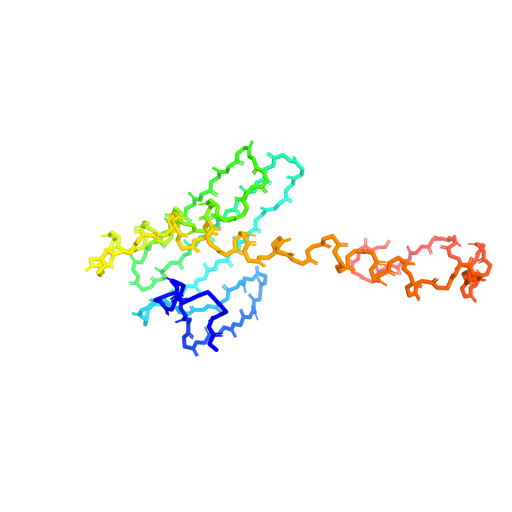31 95 ALA A CA 1
ATOM 712 C C . ALA A 1 95 ? 2.492 13.877 -7.345 1.00 94.31 95 ALA A C 1
ATOM 714 O O . ALA A 1 95 ? 3.303 14.063 -8.252 1.00 94.31 95 ALA A O 1
ATOM 715 N N . LYS A 1 96 ? 2.883 13.720 -6.073 1.00 93.00 96 LYS A N 1
ATOM 716 C CA . LYS A 1 96 ? 4.286 13.799 -5.657 1.00 93.00 96 LYS A CA 1
ATOM 717 C C . LYS A 1 96 ? 5.147 12.667 -6.225 1.00 93.00 96 LYS A C 1
ATOM 719 O O . LYS A 1 96 ? 6.305 12.907 -6.557 1.00 93.00 96 LYS A O 1
ATOM 724 N N . SER A 1 97 ? 4.631 11.439 -6.324 1.00 89.69 97 SER A N 1
ATOM 725 C CA . SER A 1 97 ? 5.400 10.330 -6.909 1.00 89.69 97 SER A CA 1
ATOM 726 C C . SER A 1 97 ? 5.591 10.491 -8.420 1.00 89.69 97 SER A C 1
ATOM 728 O O . SER A 1 97 ? 6.608 10.052 -8.955 1.00 89.69 97 SER A O 1
ATOM 730 N N . GLN A 1 98 ? 4.652 11.160 -9.091 1.00 91.31 98 GLN A N 1
ATOM 731 C CA . GLN A 1 98 ? 4.695 11.424 -10.529 1.00 91.31 98 GLN A CA 1
ATOM 732 C C . GLN A 1 98 ? 5.561 12.632 -10.908 1.00 91.31 98 GLN A C 1
ATOM 734 O O . GLN A 1 98 ? 6.084 12.657 -12.017 1.00 91.31 98 GLN A O 1
ATOM 739 N N . GLU A 1 99 ? 5.785 13.586 -9.995 1.00 91.81 99 GLU A N 1
ATOM 740 C CA . GLU A 1 99 ? 6.517 14.843 -10.249 1.00 91.81 99 GLU A CA 1
ATOM 741 C C . GLU A 1 99 ? 7.866 14.644 -10.963 1.00 91.81 99 GLU A C 1
ATOM 743 O O . GLU A 1 99 ? 8.247 15.441 -11.817 1.00 91.81 99 GLU A O 1
ATOM 748 N N . LYS A 1 100 ? 8.587 13.566 -10.631 1.00 89.50 100 LYS A N 1
ATOM 749 C CA . LYS A 1 100 ? 9.904 13.247 -11.208 1.00 89.50 100 LYS A CA 1
ATOM 750 C C . LYS A 1 100 ? 9.935 11.917 -11.951 1.00 89.50 100 LYS A C 1
ATOM 752 O O . LYS A 1 100 ? 11.019 11.377 -12.172 1.00 89.50 100 LYS A O 1
ATOM 757 N N . ALA A 1 101 ? 8.774 11.371 -12.309 1.00 90.31 101 ALA A N 1
ATOM 758 C CA . ALA A 1 101 ? 8.697 10.071 -12.966 1.00 90.31 101 ALA A CA 1
ATOM 759 C C . ALA A 1 101 ? 9.420 10.091 -14.321 1.00 90.31 101 ALA A C 1
ATOM 761 O O . ALA A 1 101 ? 10.316 9.277 -14.545 1.00 90.31 101 ALA A O 1
ATOM 762 N N . ASP A 1 102 ? 9.115 11.074 -15.170 1.00 92.38 102 ASP A N 1
ATOM 763 C CA . ASP A 1 102 ? 9.713 11.192 -16.505 1.00 92.38 102 ASP A CA 1
ATOM 764 C C . ASP A 1 102 ? 11.216 11.477 -16.441 1.00 92.38 102 ASP A C 1
ATOM 766 O O . ASP A 1 102 ? 12.008 10.846 -17.142 1.00 92.38 102 ASP A O 1
ATOM 770 N N . GLU A 1 103 ? 11.635 12.385 -15.554 1.00 93.31 103 GLU A N 1
ATOM 771 C CA . GLU A 1 103 ? 13.052 12.691 -15.338 1.00 93.31 103 GLU A CA 1
ATOM 772 C C . GLU A 1 103 ? 13.811 11.458 -14.820 1.00 93.31 103 GLU A C 1
ATOM 774 O O . GLU A 1 103 ? 14.901 11.136 -15.298 1.00 93.31 103 GLU A O 1
ATOM 779 N N . GLY A 1 104 ? 13.228 10.735 -13.858 1.00 93.44 104 GLY A N 1
ATOM 780 C CA . GLY A 1 104 ? 13.794 9.511 -13.300 1.00 93.44 104 GLY A CA 1
ATOM 781 C C . GLY A 1 104 ? 13.927 8.403 -14.343 1.00 93.44 104 GLY A C 1
ATOM 782 O O . GLY A 1 104 ? 14.966 7.736 -14.398 1.00 93.44 104 GLY A O 1
ATOM 783 N N . TRP A 1 105 ? 12.916 8.254 -15.203 1.00 94.06 105 TRP A N 1
ATOM 784 C CA . TRP A 1 105 ? 12.919 7.316 -16.321 1.00 94.06 105 TRP A CA 1
ATOM 785 C C . TRP A 1 105 ? 13.979 7.677 -17.363 1.00 94.06 105 TRP A C 1
ATOM 787 O O . TRP A 1 105 ? 14.792 6.830 -17.737 1.00 94.06 105 TRP A O 1
ATOM 797 N N . ALA A 1 106 ? 14.040 8.941 -17.785 1.00 95.31 106 ALA A N 1
ATOM 798 C CA . ALA A 1 106 ? 15.057 9.428 -18.711 1.00 95.31 106 ALA A CA 1
ATOM 799 C C . ALA A 1 106 ? 16.474 9.211 -18.158 1.00 95.31 106 ALA A C 1
ATOM 801 O O . ALA A 1 106 ? 17.353 8.730 -18.874 1.00 95.31 106 ALA A O 1
ATOM 802 N N . ARG A 1 107 ? 16.689 9.480 -16.864 1.00 96.06 107 ARG A N 1
ATOM 803 C CA . ARG A 1 107 ? 17.973 9.245 -16.191 1.00 96.06 107 ARG A CA 1
ATOM 804 C C . ARG A 1 107 ? 18.351 7.762 -16.164 1.00 96.06 107 ARG A C 1
ATOM 806 O O . ARG A 1 107 ? 19.505 7.440 -16.432 1.00 96.06 107 ARG A O 1
ATOM 813 N N . HIS A 1 108 ? 17.404 6.864 -15.879 1.00 94.25 108 HIS A N 1
ATOM 814 C CA . HIS A 1 108 ? 17.639 5.413 -15.932 1.00 94.25 108 HIS A CA 1
ATOM 815 C C . HIS A 1 108 ? 18.015 4.947 -17.340 1.00 94.25 108 HIS A C 1
ATOM 817 O O . HIS A 1 108 ? 18.964 4.181 -17.500 1.00 94.25 108 HIS A O 1
ATOM 823 N N . GLN A 1 109 ? 17.310 5.433 -18.363 1.00 94.25 109 GLN A N 1
ATOM 824 C CA . GLN A 1 109 ? 17.626 5.106 -19.752 1.00 94.25 109 GLN A CA 1
ATOM 825 C C . GLN A 1 109 ? 19.006 5.629 -20.168 1.00 94.25 109 GLN A C 1
ATOM 827 O O . GLN A 1 109 ? 19.750 4.904 -20.821 1.00 94.25 109 GLN A O 1
ATOM 832 N N . ALA A 1 110 ? 19.373 6.847 -19.760 1.00 94.75 110 ALA A N 1
ATOM 833 C CA . ALA A 1 110 ? 20.676 7.437 -20.067 1.00 94.75 110 ALA A CA 1
ATOM 834 C C . ALA A 1 110 ? 21.843 6.740 -19.343 1.00 94.75 110 ALA A C 1
ATOM 836 O O . ALA A 1 110 ? 22.941 6.664 -19.886 1.00 94.75 110 ALA A O 1
ATOM 837 N N . ALA A 1 111 ? 21.615 6.221 -18.131 1.00 95.12 111 ALA A N 1
ATOM 838 C CA . ALA A 1 111 ? 22.622 5.495 -17.356 1.00 95.12 111 ALA A CA 1
ATOM 839 C C . ALA A 1 111 ? 22.857 4.055 -17.848 1.00 95.12 111 ALA A C 1
ATOM 841 O O . ALA A 1 111 ? 23.826 3.413 -17.440 1.00 95.12 111 ALA A O 1
ATOM 842 N N . ARG A 1 112 ? 21.974 3.523 -18.701 1.00 93.06 112 ARG A N 1
ATOM 843 C CA . ARG A 1 112 ? 22.104 2.173 -19.247 1.00 93.06 112 ARG A CA 1
ATOM 844 C C . ARG A 1 112 ? 23.291 2.106 -20.207 1.00 93.06 112 ARG A C 1
ATOM 846 O O . ARG A 1 112 ? 23.334 2.815 -21.209 1.00 93.06 112 ARG A O 1
ATOM 853 N N . ASP A 1 113 ? 24.197 1.161 -19.968 1.00 92.62 113 ASP A N 1
ATOM 854 C CA . ASP A 1 113 ? 25.217 0.814 -20.954 1.00 92.62 113 ASP A CA 1
ATOM 855 C C . ASP A 1 113 ? 24.562 0.120 -22.160 1.00 92.62 113 ASP A C 1
ATOM 857 O O . ASP A 1 113 ? 24.135 -1.037 -22.096 1.00 92.62 113 ASP A O 1
ATOM 861 N N . ALA A 1 114 ? 24.474 0.843 -23.277 1.00 89.00 114 ALA A N 1
ATOM 862 C CA . ALA A 1 114 ? 23.916 0.340 -24.528 1.00 89.00 114 ALA A CA 1
ATOM 863 C C . ALA A 1 114 ? 24.744 -0.798 -25.150 1.00 89.00 114 ALA A C 1
ATOM 865 O O . ALA A 1 114 ? 24.230 -1.520 -26.002 1.00 89.00 114 ALA A O 1
ATOM 866 N N . LYS A 1 115 ? 26.005 -0.964 -24.733 1.00 93.06 115 LYS A N 1
ATOM 867 C CA . LYS A 1 115 ? 26.912 -2.025 -25.188 1.00 93.06 115 LYS A CA 1
ATOM 868 C C . LYS A 1 115 ? 26.969 -3.208 -24.227 1.00 93.06 115 LYS A C 1
ATOM 870 O O . LYS A 1 115 ? 27.692 -4.165 -24.503 1.00 93.06 115 LYS A O 1
ATOM 875 N N . SER A 1 116 ? 26.230 -3.151 -23.120 1.00 92.31 116 SER A N 1
ATOM 876 C CA . SER A 1 116 ? 26.154 -4.266 -22.187 1.00 92.31 116 SER A CA 1
ATOM 877 C C . SER A 1 116 ? 25.671 -5.525 -22.905 1.00 92.31 116 SER A C 1
ATOM 879 O O . SER A 1 116 ? 24.757 -5.489 -23.733 1.00 92.31 116 SER A O 1
ATOM 881 N N . THR A 1 117 ? 26.308 -6.645 -22.583 1.00 91.75 117 THR A N 1
ATOM 882 C CA . THR A 1 117 ? 25.957 -7.970 -23.091 1.00 91.75 117 THR A CA 1
ATOM 883 C C . THR A 1 117 ? 25.616 -8.878 -21.912 1.00 91.75 117 THR A C 1
ATOM 885 O O . THR A 1 117 ? 26.070 -8.621 -20.792 1.00 91.75 117 THR A O 1
ATOM 888 N N . PRO A 1 118 ? 24.798 -9.926 -22.114 1.00 91.50 118 PRO A N 1
ATOM 889 C CA . PRO A 1 118 ? 24.552 -10.911 -21.070 1.00 91.50 118 PRO A CA 1
ATOM 890 C C . PRO A 1 118 ? 25.872 -11.471 -20.527 1.00 91.50 118 PRO A C 1
ATOM 892 O O . PRO A 1 118 ? 26.801 -11.734 -21.289 1.00 91.50 118 PRO A O 1
ATOM 895 N N . SER A 1 119 ? 25.950 -11.678 -19.212 1.00 93.56 119 SER A N 1
ATOM 896 C CA . SER A 1 119 ? 27.167 -12.174 -18.556 1.00 93.56 119 SER A CA 1
ATOM 897 C C . SER A 1 119 ? 27.565 -13.586 -18.999 1.00 93.56 119 SER A C 1
ATOM 899 O O . SER A 1 119 ? 28.715 -13.983 -18.825 1.00 93.56 119 SER A O 1
ATOM 901 N N . LEU A 1 120 ? 26.629 -14.345 -19.574 1.00 93.12 120 LEU A N 1
ATOM 902 C CA . LEU A 1 120 ? 26.838 -15.687 -20.101 1.00 93.12 120 LEU A CA 1
ATOM 903 C C . LEU A 1 120 ? 26.227 -15.820 -21.511 1.00 93.12 120 LEU A C 1
ATOM 905 O O . LEU A 1 120 ? 25.301 -15.091 -21.861 1.00 93.12 120 LEU A O 1
ATOM 909 N N . PRO A 1 121 ? 26.680 -16.781 -22.334 1.00 93.00 121 PRO A N 1
ATOM 910 C CA . PRO A 1 121 ? 25.990 -17.133 -23.575 1.00 93.00 121 PRO A CA 1
ATOM 911 C C . PRO A 1 121 ? 24.559 -17.630 -23.314 1.00 93.00 121 PRO A C 1
ATOM 913 O O . PRO A 1 121 ? 24.313 -18.278 -22.299 1.00 93.00 121 PRO A O 1
ATOM 916 N N . LEU A 1 122 ? 23.636 -17.429 -24.265 1.00 90.31 122 LEU A N 1
ATOM 917 C CA . LEU A 1 122 ? 22.216 -17.809 -24.130 1.00 90.31 122 LEU A CA 1
ATOM 918 C C . LEU A 1 122 ? 22.010 -19.261 -23.655 1.00 90.31 122 LEU A C 1
ATOM 920 O O . LEU A 1 122 ? 21.176 -19.524 -22.792 1.00 90.31 122 LEU A O 1
ATOM 924 N N . ALA A 1 123 ? 22.824 -20.192 -24.158 1.00 92.50 123 ALA A N 1
ATOM 925 C CA . ALA A 1 123 ? 22.775 -21.609 -23.798 1.00 92.50 123 ALA A CA 1
ATOM 926 C C . ALA A 1 123 ? 23.055 -21.902 -22.310 1.00 92.50 123 ALA A C 1
ATOM 928 O O . ALA A 1 123 ? 22.748 -22.990 -21.846 1.00 92.50 123 ALA A O 1
ATOM 929 N N . ARG A 1 124 ? 23.649 -20.964 -21.559 1.00 91.81 124 ARG A N 1
ATOM 930 C CA . ARG A 1 124 ? 23.869 -21.089 -20.108 1.00 91.81 124 ARG A CA 1
ATOM 931 C C . ARG A 1 124 ? 22.678 -20.621 -19.271 1.00 91.81 124 ARG A C 1
ATOM 933 O O . ARG A 1 124 ? 22.628 -20.960 -18.095 1.00 91.81 124 ARG A O 1
ATOM 940 N N . TYR A 1 125 ? 21.757 -19.856 -19.856 1.00 89.38 125 TYR A N 1
ATOM 941 C CA . TYR A 1 125 ? 20.481 -19.494 -19.229 1.00 89.38 125 TYR A CA 1
ATOM 942 C C . TYR A 1 125 ? 19.367 -20.482 -19.587 1.00 89.38 125 TYR A C 1
ATOM 944 O O . TYR A 1 125 ? 18.403 -20.627 -18.843 1.00 89.38 125 TYR A O 1
ATOM 952 N N . ALA A 1 126 ? 19.492 -21.158 -20.732 1.00 87.94 126 ALA A N 1
ATOM 953 C CA . ALA A 1 126 ? 18.585 -22.218 -21.141 1.00 87.94 126 ALA A CA 1
ATOM 954 C C . ALA A 1 126 ? 18.949 -23.539 -20.445 1.00 87.94 126 ALA A C 1
ATOM 956 O O . ALA A 1 126 ? 20.108 -23.944 -20.418 1.00 87.94 126 ALA A O 1
ATOM 957 N N . GLY A 1 127 ? 17.954 -24.239 -19.912 1.00 86.00 127 GLY A N 1
ATOM 958 C CA . GLY A 1 127 ? 18.142 -25.543 -19.290 1.00 86.00 127 GLY A CA 1
ATOM 959 C C . GLY A 1 127 ? 16.962 -25.922 -18.410 1.00 86.00 127 GLY A C 1
ATOM 960 O O . GLY A 1 127 ? 16.111 -25.089 -18.100 1.00 86.00 127 GLY A O 1
ATOM 961 N N . GLY A 1 128 ? 16.917 -27.190 -18.005 1.00 84.69 128 GLY A N 1
ATOM 962 C CA . GLY A 1 128 ? 16.022 -27.616 -16.937 1.00 84.69 128 GLY A CA 1
ATOM 963 C C . GLY A 1 128 ? 16.518 -27.029 -15.622 1.00 84.69 128 GLY A C 1
ATOM 964 O O . GLY A 1 128 ? 17.561 -27.444 -15.120 1.00 84.69 128 GLY A O 1
ATOM 965 N N . TYR A 1 129 ? 15.796 -26.050 -15.091 1.00 80.00 129 TYR A N 1
ATOM 966 C CA . TYR A 1 129 ? 15.994 -25.608 -13.719 1.00 80.00 129 TYR A CA 1
ATOM 967 C C . TYR A 1 129 ? 15.265 -26.572 -12.799 1.00 80.00 129 TYR A C 1
ATOM 969 O O . TYR A 1 129 ? 14.107 -26.898 -13.044 1.00 80.00 129 TYR A O 1
ATOM 977 N N . ARG A 1 130 ? 15.968 -27.027 -11.764 1.00 81.19 130 ARG A N 1
ATOM 978 C CA . ARG A 1 130 ? 15.368 -27.761 -10.660 1.00 81.19 130 ARG A CA 1
ATOM 979 C C . ARG A 1 130 ? 15.495 -26.902 -9.416 1.00 81.19 130 ARG A C 1
ATOM 981 O O . ARG A 1 130 ? 16.610 -26.612 -8.983 1.00 81.19 130 ARG A O 1
ATOM 988 N N . ASP A 1 131 ? 14.370 -26.452 -8.900 1.00 81.12 131 ASP A N 1
ATOM 989 C CA . ASP A 1 131 ? 14.276 -25.698 -7.668 1.00 81.12 131 ASP A CA 1
ATOM 990 C C . ASP A 1 131 ? 13.898 -26.656 -6.533 1.00 81.12 131 ASP A C 1
ATOM 992 O O . ASP A 1 131 ? 12.941 -27.418 -6.627 1.00 81.12 131 ASP A O 1
ATOM 996 N N . ALA A 1 132 ? 14.649 -26.644 -5.432 1.00 82.50 132 ALA A N 1
ATOM 997 C CA . ALA A 1 132 ? 14.399 -27.577 -4.331 1.00 82.50 132 ALA A CA 1
ATOM 998 C C . ALA A 1 132 ? 13.002 -27.413 -3.693 1.00 82.50 132 ALA A C 1
ATOM 1000 O O . ALA A 1 132 ? 12.539 -28.326 -3.011 1.00 82.50 132 ALA A O 1
ATOM 1001 N N . TRP A 1 133 ? 12.346 -26.269 -3.906 1.00 68.19 133 TRP A N 1
ATOM 1002 C CA . TRP A 1 133 ? 11.030 -25.930 -3.379 1.00 68.19 133 TRP A CA 1
ATOM 1003 C C . TRP A 1 133 ? 9.901 -26.185 -4.388 1.00 68.19 133 TRP A C 1
ATOM 1005 O O . TRP A 1 133 ? 8.830 -26.651 -4.003 1.00 68.19 133 TRP A O 1
ATOM 1015 N N . TYR A 1 134 ? 10.126 -25.889 -5.668 1.00 67.88 134 TYR A N 1
ATOM 1016 C CA . TYR A 1 134 ? 9.108 -25.929 -6.723 1.00 67.88 134 TYR A CA 1
ATOM 1017 C C . TYR A 1 134 ? 9.253 -27.094 -7.718 1.00 67.88 134 TYR A C 1
ATOM 1019 O O . TYR A 1 134 ? 8.337 -27.300 -8.515 1.00 67.88 134 TYR A O 1
ATOM 1027 N N . GLY A 1 135 ? 10.327 -27.892 -7.639 1.00 57.97 135 GLY A N 1
ATOM 1028 C CA . GLY A 1 135 ? 10.547 -29.092 -8.461 1.00 57.97 135 GLY A CA 1
ATOM 1029 C C . GLY A 1 135 ? 11.470 -28.852 -9.637 1.00 57.97 135 GLY A C 1
ATOM 1030 O O . GLY A 1 135 ? 11.088 -29.199 -10.771 1.00 57.97 135 GLY A O 1
#